Protein AF-A0A0M0GHL7-F1 (afdb_monomer_lite)

Sequence (177 aa):
MFIEAKLIDENGFIVDTVAVKDTDVLEANLIKEPVPPLLYKPRWTENGWVEGATEEYIKHEDNRTTGTADMDLLKPLEKPKPKPAPKPKPVQKPKEEDDMLGKAIVINGFADFPAAERLALNLKAPIYLRSTVKGKKVAKELYVVGGTKDGIVADKVTLLSGADRFETATAVGEFLK

Secondary structure (DSSP, 8-state):
-EEEEEEE-TTSBEEEEEEEETTSPPPTTEE-SPPPGGGB--EEETTEEE-BB-HHHHHHS----S-------PPP--PPPPPPPP---------TTT-SEEEEEEESSGGGHHHHHHHHHHHT--EEEHHHHTT-B-EEEEEEESS--TT-B-SEEEEE--SSHHHHHHHHHHHT-

Organism: Sporosarcina globispora (NCBI:txid1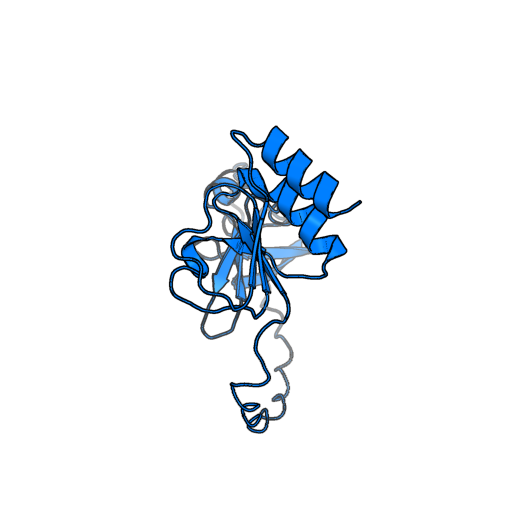459)

Foldseek 3Di:
DWAWKFFADPQFWGPDIDIDPPPDQDDLRIHRDDAPPVQWDWDQDPVGIIIGGHPVVSVVSPSPPDDDDDDDDDDDDDDPDPDDDPDPDPPPPDDPPVPAAAEAEEEQDPLQVVLVVVVCVVVVHYYDYCVVQQQHARHQEYEYQEDDCPRHDHVYYHYQYDPDSVSSSVSSVVVSD

InterPro domains:
  IPR059834 YomQ, N-terminal domain [PF27183] (8-59)

Radius of gyration: 24.37 Å; chains: 1; bounding box: 56×41×59 Å

pLDDT: mean 70.78, std 17.95, range [35.0, 94.69]

Structure (mmCIF, N/CA/C/O backbone):
data_AF-A0A0M0GHL7-F1
#
_entry.id   AF-A0A0M0GHL7-F1
#
loop_
_atom_site.group_PDB
_atom_site.id
_atom_site.type_symbol
_atom_site.label_atom_id
_atom_site.label_alt_id
_atom_site.label_comp_id
_atom_site.label_asym_id
_atom_site.label_entity_id
_atom_site.label_seq_id
_atom_site.pdbx_PDB_ins_code
_atom_site.Cartn_x
_atom_site.Cartn_y
_atom_site.Cartn_z
_atom_site.occupancy
_atom_site.B_iso_or_equiv
_atom_site.auth_seq_id
_atom_site.auth_comp_id
_atom_site.auth_asym_id
_atom_site.auth_atom_id
_atom_site.pdbx_PDB_model_num
ATOM 1 N N . MET A 1 1 ? 39.318 -4.358 -19.291 1.00 67.56 1 MET A N 1
ATOM 2 C CA . MET A 1 1 ? 38.839 -4.300 -17.893 1.00 67.56 1 MET A CA 1
ATOM 3 C C . MET A 1 1 ? 37.936 -5.509 -17.681 1.00 67.56 1 MET A C 1
ATOM 5 O O . MET A 1 1 ? 37.311 -5.912 -18.653 1.00 67.56 1 MET A O 1
ATOM 9 N N . PHE A 1 2 ? 37.936 -6.148 -16.509 1.00 69.69 2 PHE A N 1
ATOM 10 C CA . PHE A 1 2 ? 36.969 -7.215 -16.215 1.00 69.69 2 PHE A CA 1
ATOM 11 C C . PHE A 1 2 ? 35.758 -6.600 -15.522 1.00 69.69 2 PHE A C 1
ATOM 13 O O . PHE A 1 2 ? 35.934 -5.732 -14.667 1.00 69.69 2 PHE A O 1
ATOM 20 N N . ILE A 1 3 ? 34.569 -7.042 -15.906 1.00 68.69 3 ILE A N 1
ATOM 21 C CA . ILE A 1 3 ? 33.289 -6.608 -15.348 1.00 68.69 3 ILE A CA 1
ATOM 22 C C . ILE A 1 3 ? 32.517 -7.827 -14.843 1.00 68.69 3 ILE A C 1
ATOM 24 O O . ILE A 1 3 ? 32.757 -8.956 -15.280 1.00 68.69 3 ILE A O 1
ATOM 28 N N . GLU A 1 4 ? 31.598 -7.598 -13.912 1.00 72.62 4 GLU A N 1
ATOM 29 C CA . GLU A 1 4 ? 30.682 -8.631 -13.439 1.00 72.62 4 GLU A CA 1
ATOM 30 C C . GLU A 1 4 ? 29.460 -8.694 -14.356 1.00 72.62 4 GLU A C 1
ATOM 32 O O . GLU A 1 4 ? 28.774 -7.694 -14.542 1.00 72.62 4 GLU A O 1
ATOM 37 N N . ALA A 1 5 ? 29.169 -9.875 -14.893 1.00 74.31 5 ALA A N 1
ATOM 38 C CA . ALA A 1 5 ? 27.933 -10.165 -15.608 1.00 74.31 5 ALA A CA 1
ATOM 39 C C . ALA A 1 5 ? 27.101 -11.192 -14.827 1.00 74.31 5 ALA A C 1
ATOM 41 O O . ALA A 1 5 ? 27.632 -12.029 -14.089 1.00 74.31 5 ALA A O 1
ATOM 42 N N . LYS A 1 6 ? 25.778 -11.123 -14.971 1.00 77.94 6 LYS A N 1
ATOM 43 C CA . LYS A 1 6 ? 24.822 -12.027 -14.323 1.00 77.94 6 LYS A CA 1
ATOM 44 C C . LYS A 1 6 ? 24.392 -13.107 -15.309 1.00 77.94 6 LYS A C 1
ATOM 46 O O . LYS A 1 6 ? 23.853 -12.787 -16.364 1.00 77.94 6 LYS A O 1
ATOM 51 N N . LEU A 1 7 ? 24.630 -14.369 -14.957 1.00 75.88 7 LEU A N 1
ATOM 52 C CA . LEU A 1 7 ? 24.173 -15.530 -15.717 1.00 75.88 7 LEU A CA 1
ATOM 53 C C . LEU A 1 7 ? 22.706 -15.790 -15.391 1.00 75.88 7 LEU A C 1
ATOM 55 O O . LEU A 1 7 ? 22.365 -15.945 -14.216 1.00 75.88 7 LEU A O 1
ATOM 59 N N . ILE A 1 8 ? 21.868 -15.861 -16.419 1.00 71.56 8 ILE A N 1
ATOM 60 C CA . ILE A 1 8 ? 20.440 -16.150 -16.309 1.00 71.56 8 ILE A CA 1
ATOM 61 C C . ILE A 1 8 ? 20.097 -17.552 -16.822 1.00 71.56 8 ILE A C 1
ATOM 63 O O . ILE A 1 8 ? 20.709 -18.052 -17.763 1.00 71.56 8 ILE A O 1
ATOM 67 N N . ASP A 1 9 ? 19.117 -18.198 -16.192 1.00 71.69 9 ASP A N 1
ATOM 68 C CA . ASP A 1 9 ? 18.551 -19.462 -16.667 1.00 71.69 9 ASP A CA 1
ATOM 69 C C . ASP A 1 9 ? 17.514 -19.254 -17.789 1.00 71.69 9 ASP A C 1
ATOM 71 O O . ASP A 1 9 ? 17.128 -18.132 -18.120 1.00 71.69 9 ASP A O 1
ATOM 75 N N . GLU A 1 10 ? 17.010 -20.357 -18.350 1.00 67.56 10 GLU A N 1
ATOM 76 C CA . GLU A 1 10 ? 15.972 -20.359 -19.396 1.00 67.56 10 GLU A CA 1
ATOM 77 C C . GLU A 1 10 ? 14.662 -19.663 -18.972 1.00 67.56 10 GLU A C 1
ATOM 79 O O . GLU A 1 10 ? 13.847 -19.300 -19.816 1.00 67.56 10 GLU A O 1
ATOM 84 N N . ASN A 1 11 ? 14.448 -19.460 -17.668 1.00 64.81 11 ASN A N 1
ATOM 85 C CA . ASN A 1 11 ? 13.266 -18.806 -17.107 1.00 64.81 11 ASN A CA 1
ATOM 86 C C . ASN A 1 11 ? 13.514 -17.327 -16.741 1.00 64.81 11 ASN A C 1
ATOM 88 O O . ASN A 1 11 ? 12.602 -16.669 -16.206 1.00 64.81 11 ASN A O 1
ATOM 92 N N . GLY A 1 12 ? 14.725 -16.827 -17.015 1.00 66.75 12 GLY A N 1
ATOM 93 C CA . GLY A 1 12 ? 15.176 -15.462 -16.769 1.00 66.75 12 GLY A CA 1
ATOM 94 C C . GLY A 1 12 ? 15.699 -15.192 -15.358 1.00 66.75 12 GLY A C 1
ATOM 95 O O . GLY A 1 12 ? 15.794 -14.028 -14.980 1.00 66.75 12 GLY A O 1
ATOM 96 N N . PHE A 1 13 ? 16.008 -16.209 -14.549 1.00 74.25 13 PHE A N 1
ATOM 97 C CA . PHE A 1 13 ? 16.502 -16.028 -13.176 1.00 74.25 13 PHE A CA 1
ATOM 98 C C . PHE A 1 13 ? 18.019 -16.011 -13.101 1.00 74.25 13 PHE A C 1
ATOM 100 O O . PHE A 1 13 ? 18.681 -16.839 -13.718 1.00 74.25 13 PHE A O 1
ATOM 107 N N . ILE A 1 14 ? 18.561 -15.111 -12.284 1.00 74.75 14 ILE A N 1
ATOM 108 C CA . ILE A 1 14 ? 19.996 -14.995 -12.048 1.00 74.75 14 ILE A CA 1
ATOM 109 C C . ILE A 1 14 ? 20.459 -16.200 -11.225 1.00 74.75 14 ILE A C 1
ATOM 111 O O . ILE A 1 14 ? 20.094 -16.351 -10.058 1.00 74.75 14 ILE A O 1
ATOM 115 N N . VAL A 1 15 ? 21.278 -17.049 -11.840 1.00 71.75 15 VAL A N 1
ATOM 116 C CA . VAL A 1 15 ? 21.816 -18.272 -11.229 1.00 71.75 15 VAL A CA 1
ATOM 117 C C . VAL A 1 15 ? 23.251 -18.103 -10.748 1.00 71.75 15 VAL A C 1
ATOM 119 O O . VAL A 1 15 ? 23.631 -18.715 -9.749 1.00 71.75 15 VAL A O 1
ATOM 122 N N . ASP A 1 16 ? 24.046 -17.255 -11.407 1.00 67.88 16 ASP A N 1
ATOM 123 C CA . ASP A 1 16 ? 25.408 -16.959 -10.964 1.00 67.88 16 ASP A CA 1
ATOM 124 C C . ASP A 1 16 ? 25.905 -15.579 -11.418 1.00 67.88 16 ASP A C 1
ATOM 126 O O . ASP A 1 16 ? 25.279 -14.891 -12.224 1.00 67.88 16 ASP A O 1
ATOM 130 N N . THR A 1 17 ? 27.045 -15.160 -10.874 1.00 74.31 17 THR A N 1
ATOM 131 C CA . THR A 1 17 ? 27.798 -13.986 -11.333 1.00 74.31 17 THR A CA 1
ATOM 132 C C . THR A 1 17 ? 29.129 -14.447 -11.905 1.00 74.31 17 THR A C 1
ATOM 134 O O . THR A 1 17 ? 29.868 -15.175 -11.242 1.00 74.31 17 THR A O 1
ATOM 137 N N . VAL A 1 18 ? 29.444 -14.009 -13.118 1.00 75.00 18 VAL A N 1
ATOM 138 C CA . VAL A 1 18 ? 30.677 -14.360 -13.825 1.00 75.00 18 VAL A CA 1
ATOM 139 C C . VAL A 1 18 ? 31.490 -13.109 -14.133 1.00 75.00 18 VAL A C 1
ATOM 141 O O . VAL A 1 18 ? 30.940 -12.042 -14.396 1.00 75.00 18 VAL A O 1
ATOM 144 N N . ALA A 1 19 ? 32.813 -13.238 -14.093 1.00 76.75 19 ALA A N 1
ATOM 145 C CA . ALA A 1 19 ? 33.715 -12.181 -14.521 1.00 76.75 19 ALA A CA 1
ATOM 146 C C . ALA A 1 19 ? 33.977 -12.331 -16.022 1.00 76.75 19 ALA A C 1
ATOM 148 O O . ALA A 1 19 ? 34.503 -13.354 -16.460 1.00 76.75 19 ALA A O 1
ATOM 149 N N . VAL A 1 20 ? 33.634 -11.309 -16.796 1.00 72.25 20 VAL A N 1
ATOM 150 C CA . VAL A 1 20 ? 33.841 -11.266 -18.251 1.00 72.25 20 VAL A CA 1
ATOM 151 C C . VAL A 1 20 ? 34.720 -10.076 -18.597 1.00 72.25 20 VAL A C 1
ATOM 153 O O . VAL A 1 20 ? 34.789 -9.114 -17.824 1.00 72.25 20 VAL A O 1
ATOM 156 N N . LYS A 1 21 ? 35.431 -10.100 -19.728 1.00 71.62 21 LYS A N 1
ATOM 157 C CA . LYS A 1 21 ? 36.098 -8.869 -20.161 1.00 71.62 21 LYS A CA 1
ATOM 158 C C . LYS A 1 21 ? 35.036 -7.935 -20.719 1.00 71.62 21 LYS A C 1
ATOM 160 O O . LYS A 1 21 ? 34.133 -8.343 -21.438 1.00 71.62 21 LYS A O 1
ATOM 165 N N . ASP A 1 22 ? 35.185 -6.661 -20.404 1.00 66.38 22 ASP A N 1
ATOM 166 C CA . ASP A 1 22 ? 34.301 -5.590 -20.860 1.00 66.38 22 ASP A CA 1
ATOM 167 C C . ASP A 1 22 ? 34.126 -5.590 -22.394 1.00 66.38 22 ASP A C 1
ATOM 169 O O . ASP A 1 22 ? 33.031 -5.395 -22.917 1.00 66.38 22 ASP A O 1
ATOM 173 N N . THR A 1 23 ? 35.199 -5.950 -23.106 1.00 67.19 23 THR A N 1
ATOM 174 C CA . THR A 1 23 ? 35.276 -6.036 -24.570 1.00 67.19 23 THR A CA 1
ATOM 175 C C . THR A 1 23 ? 34.672 -7.303 -25.179 1.00 67.19 23 THR A C 1
ATOM 177 O O . THR A 1 23 ? 34.598 -7.382 -26.402 1.00 67.19 23 THR A O 1
ATOM 180 N N . ASP A 1 24 ? 34.298 -8.302 -24.375 1.00 64.19 24 ASP A N 1
ATOM 181 C CA . ASP A 1 24 ? 33.818 -9.586 -24.892 1.00 64.19 24 ASP A CA 1
ATOM 182 C C . ASP A 1 24 ? 32.343 -9.485 -25.318 1.00 64.19 24 ASP A C 1
ATOM 184 O O . ASP A 1 24 ? 31.511 -8.847 -24.651 1.00 64.19 24 ASP A O 1
ATOM 188 N N . VAL A 1 25 ? 32.034 -10.140 -26.442 1.00 61.31 25 VAL A N 1
ATOM 189 C CA . VAL A 1 25 ? 30.665 -10.414 -26.894 1.00 61.31 25 VAL A CA 1
ATOM 190 C C . VAL A 1 25 ? 30.137 -11.565 -26.043 1.00 61.31 25 VAL A C 1
ATOM 192 O O . VAL A 1 25 ? 30.758 -12.624 -25.994 1.00 61.31 25 VAL A O 1
ATOM 195 N N . LEU A 1 26 ? 29.030 -11.345 -25.335 1.00 63.75 26 LEU A N 1
ATOM 196 C CA . LEU A 1 26 ? 28.486 -12.326 -24.398 1.00 63.75 26 LEU A CA 1
ATOM 197 C C . LEU A 1 26 ? 27.392 -13.181 -25.034 1.00 63.75 26 LEU A C 1
ATOM 199 O O . LEU A 1 26 ? 26.682 -12.740 -25.938 1.00 63.75 26 LEU A O 1
ATOM 203 N N . GLU A 1 27 ? 27.237 -14.395 -24.512 1.00 62.31 27 GLU A N 1
ATOM 204 C CA . GLU A 1 27 ? 26.097 -15.255 -24.812 1.00 62.31 27 GLU A CA 1
ATOM 205 C C . GLU A 1 27 ? 24.778 -14.623 -24.333 1.00 62.31 27 GLU A C 1
ATOM 207 O O . GLU A 1 27 ? 24.747 -13.824 -23.398 1.00 62.31 27 GLU A O 1
ATOM 212 N N . ALA A 1 28 ? 23.664 -15.005 -24.966 1.00 60.38 28 ALA A N 1
ATOM 213 C CA . ALA A 1 28 ? 22.337 -14.425 -24.720 1.00 60.38 28 ALA A CA 1
ATOM 214 C C . ALA A 1 28 ? 21.818 -14.607 -23.278 1.00 60.38 28 ALA A C 1
ATOM 216 O O . ALA A 1 28 ? 20.847 -13.973 -22.874 1.00 60.38 28 ALA A O 1
ATOM 217 N N . ASN A 1 29 ? 22.446 -15.488 -22.506 1.00 65.12 29 ASN A N 1
ATOM 218 C CA . ASN A 1 29 ? 22.128 -15.770 -21.113 1.00 65.12 29 ASN A CA 1
ATOM 219 C C . ASN A 1 29 ? 22.981 -14.954 -20.121 1.00 65.12 29 ASN A C 1
ATOM 221 O O . ASN A 1 29 ? 22.997 -15.276 -18.934 1.00 65.12 29 ASN A O 1
ATOM 225 N N . LEU A 1 30 ? 23.699 -13.920 -20.566 1.00 68.75 30 LEU A N 1
ATOM 226 C CA . LEU A 1 30 ? 24.537 -13.082 -19.711 1.00 68.75 30 LEU A CA 1
ATOM 227 C C . LEU A 1 30 ? 24.153 -11.608 -19.814 1.00 68.75 30 LEU A C 1
ATOM 229 O O . LEU A 1 30 ? 24.187 -11.016 -20.888 1.00 68.75 30 LEU A O 1
ATOM 233 N N . ILE A 1 31 ? 23.857 -11.000 -18.666 1.00 68.88 31 ILE A N 1
ATOM 234 C CA . ILE A 1 31 ? 23.439 -9.599 -18.564 1.00 68.88 31 ILE A CA 1
ATOM 235 C C . ILE A 1 31 ? 24.561 -8.784 -17.905 1.00 68.88 31 ILE A C 1
ATOM 237 O O . ILE A 1 31 ? 24.982 -9.105 -16.789 1.00 68.88 31 ILE A O 1
ATOM 241 N N . LYS A 1 32 ? 25.041 -7.731 -18.583 1.00 69.75 32 LYS A N 1
ATOM 242 C CA . LYS A 1 32 ? 26.027 -6.773 -18.035 1.00 69.75 32 LYS A CA 1
ATOM 243 C C . LYS A 1 32 ? 25.346 -5.695 -17.187 1.00 69.75 32 LYS A C 1
ATOM 245 O O . LYS A 1 32 ? 25.823 -5.369 -16.104 1.00 69.75 32 LYS A O 1
ATOM 250 N N . GLU A 1 33 ? 24.231 -5.162 -17.681 1.00 67.44 33 GLU A N 1
ATOM 251 C CA . GLU A 1 33 ? 23.521 -4.045 -17.059 1.00 67.44 33 GLU A CA 1
ATOM 252 C C . GLU A 1 33 ? 22.548 -4.517 -15.963 1.00 67.44 33 GLU A C 1
ATOM 254 O O . GLU A 1 33 ? 21.859 -5.531 -16.121 1.00 67.44 33 GLU A O 1
ATOM 259 N N . PRO A 1 34 ? 22.442 -3.800 -14.831 1.00 64.25 34 PRO A N 1
ATOM 260 C CA . PRO A 1 34 ? 21.478 -4.140 -13.797 1.00 64.25 34 PRO A CA 1
ATOM 261 C C . PRO A 1 34 ? 20.050 -4.061 -14.350 1.00 64.25 34 PRO A C 1
ATOM 263 O O . PRO A 1 34 ? 19.656 -3.069 -14.959 1.00 64.25 34 PRO A O 1
ATOM 266 N N . VAL A 1 35 ? 19.256 -5.102 -14.087 1.00 63.69 35 VAL A N 1
ATOM 267 C CA . VAL A 1 35 ? 17.862 -5.178 -14.540 1.00 63.69 35 VAL A CA 1
ATOM 268 C C . VAL A 1 35 ? 17.076 -3.985 -13.975 1.00 63.69 35 VAL A C 1
ATOM 270 O O . VAL A 1 35 ? 17.029 -3.819 -12.751 1.00 63.69 35 VAL A O 1
ATOM 273 N N . PRO A 1 36 ? 16.429 -3.158 -14.818 1.00 61.16 36 PRO A N 1
ATOM 274 C CA . PRO A 1 36 ? 15.640 -2.026 -14.351 1.00 61.16 36 PRO A CA 1
ATOM 275 C C . PRO A 1 36 ? 14.534 -2.462 -13.372 1.00 61.16 36 PRO A C 1
ATOM 277 O O . PRO A 1 36 ? 13.928 -3.515 -13.581 1.00 61.16 36 PRO A O 1
ATOM 280 N N . PRO A 1 37 ? 14.178 -1.648 -12.357 1.00 56.25 37 PRO A N 1
ATOM 281 C CA . PRO A 1 37 ? 13.220 -2.038 -11.313 1.00 56.25 37 PRO A CA 1
ATOM 282 C C . PRO A 1 37 ? 11.850 -2.528 -11.814 1.00 56.25 37 PRO A C 1
ATOM 284 O O . PRO A 1 37 ? 11.215 -3.348 -11.161 1.00 56.25 37 PRO A O 1
ATOM 287 N N . LEU A 1 38 ? 11.388 -2.043 -12.972 1.00 61.28 38 LEU A N 1
ATOM 288 C CA . LEU A 1 38 ? 10.107 -2.436 -13.582 1.00 61.28 38 LEU A CA 1
ATOM 289 C C . LEU A 1 38 ? 10.179 -3.741 -14.391 1.00 61.28 38 LEU A C 1
ATOM 291 O O . LEU A 1 38 ? 9.144 -4.297 -14.744 1.00 61.28 38 LEU A O 1
ATOM 295 N N . LEU A 1 39 ? 11.388 -4.214 -14.692 1.00 59.84 39 LEU A N 1
ATOM 296 C CA . LEU A 1 39 ? 11.658 -5.412 -15.492 1.00 59.84 39 LEU A CA 1
ATOM 297 C C . LEU A 1 39 ? 12.221 -6.553 -14.640 1.00 59.84 39 LEU A C 1
ATOM 299 O O . LEU A 1 39 ? 12.655 -7.575 -15.174 1.00 59.84 39 LEU A O 1
ATOM 303 N N . TYR A 1 40 ? 12.193 -6.371 -13.322 1.00 69.31 40 TYR A N 1
ATOM 304 C CA . TYR A 1 40 ? 12.683 -7.312 -12.339 1.00 69.31 40 TYR A CA 1
ATOM 305 C C . TYR A 1 40 ? 11.614 -8.358 -11.987 1.00 69.31 40 TYR A C 1
ATOM 307 O O . TYR A 1 40 ? 10.458 -8.034 -11.702 1.00 69.31 40 TYR A O 1
ATOM 315 N N . LYS A 1 41 ? 12.011 -9.633 -11.975 1.00 70.06 41 LYS A N 1
ATOM 316 C CA . LYS A 1 41 ? 11.149 -10.794 -11.724 1.00 70.06 41 LYS A CA 1
ATOM 317 C C . LYS A 1 41 ? 11.604 -11.537 -10.459 1.00 70.06 41 LYS A C 1
ATOM 319 O O . LYS A 1 41 ? 12.527 -12.346 -10.538 1.00 70.06 41 LYS A O 1
ATOM 324 N N . PRO A 1 42 ? 10.966 -11.317 -9.295 1.00 72.50 42 PRO A N 1
ATOM 325 C CA . PRO A 1 42 ? 11.310 -12.042 -8.076 1.00 72.50 42 PRO A CA 1
ATOM 326 C C . PRO A 1 42 ? 10.757 -13.474 -8.096 1.00 72.50 42 PRO A C 1
ATOM 328 O O . PRO A 1 42 ? 9.620 -13.707 -8.520 1.00 72.50 42 PRO A O 1
ATOM 331 N N . ARG A 1 43 ? 11.512 -14.435 -7.553 1.00 67.00 43 ARG A N 1
ATOM 332 C CA . ARG A 1 43 ? 11.027 -15.793 -7.256 1.00 67.00 43 ARG A CA 1
ATOM 333 C C . ARG A 1 43 ? 11.539 -16.278 -5.908 1.00 67.00 43 ARG A C 1
ATOM 335 O O . ARG A 1 43 ? 12.704 -16.114 -5.574 1.00 67.00 43 ARG A O 1
ATOM 342 N N . TRP A 1 44 ? 10.665 -16.923 -5.143 1.00 50.09 44 TRP A N 1
ATOM 343 C CA . TRP A 1 44 ? 11.049 -17.626 -3.923 1.00 50.09 44 TRP A CA 1
ATOM 344 C C . TRP A 1 44 ? 11.418 -19.078 -4.249 1.00 50.09 44 TRP A C 1
ATOM 346 O O . TRP A 1 44 ? 10.664 -19.775 -4.933 1.00 50.09 44 TRP A O 1
ATOM 356 N N . THR A 1 45 ? 12.576 -19.529 -3.773 1.00 63.97 45 THR A N 1
ATOM 357 C CA . THR A 1 45 ? 13.074 -20.906 -3.914 1.00 63.97 45 THR A CA 1
ATOM 358 C C . THR A 1 45 ? 13.358 -21.514 -2.540 1.00 63.97 45 THR A C 1
ATOM 360 O O . THR A 1 45 ? 13.338 -20.814 -1.528 1.00 63.97 45 THR A O 1
ATOM 363 N N . GLU A 1 46 ? 13.660 -22.812 -2.482 1.00 48.69 46 GLU A N 1
ATOM 364 C CA . GLU A 1 46 ? 14.055 -23.496 -1.236 1.00 48.69 46 GLU A CA 1
ATOM 365 C C . GLU A 1 46 ? 15.321 -22.895 -0.597 1.00 48.69 46 GLU A C 1
ATOM 367 O O . GLU A 1 46 ? 15.522 -23.013 0.610 1.00 48.69 46 GLU A O 1
ATOM 372 N N . ASN A 1 47 ? 16.131 -22.186 -1.392 1.00 60.59 47 ASN A N 1
ATOM 373 C CA . ASN A 1 47 ? 17.354 -21.509 -0.963 1.00 60.59 47 ASN A CA 1
ATOM 374 C C . ASN A 1 47 ? 17.162 -19.996 -0.721 1.00 60.59 47 ASN A C 1
ATOM 376 O O . ASN A 1 47 ? 18.136 -19.299 -0.442 1.00 60.59 47 ASN A O 1
ATOM 380 N N . GLY A 1 48 ? 15.924 -19.488 -0.806 1.00 62.31 48 GLY A N 1
ATOM 381 C CA . GLY A 1 48 ? 15.571 -18.087 -0.553 1.00 62.31 48 GLY A CA 1
ATOM 382 C C . GLY A 1 48 ? 15.129 -17.310 -1.797 1.00 62.31 48 GLY A C 1
ATOM 383 O O . GLY A 1 48 ? 14.740 -17.891 -2.815 1.00 62.31 48 GLY A O 1
ATOM 384 N N . TRP A 1 49 ? 15.145 -15.978 -1.683 1.00 52.97 49 TRP A N 1
ATOM 385 C CA . TRP A 1 49 ? 14.812 -15.058 -2.774 1.00 52.97 49 TRP A CA 1
ATOM 386 C C . TRP A 1 49 ? 15.834 -15.155 -3.907 1.00 52.97 49 TRP A C 1
ATOM 388 O O . TRP A 1 49 ? 17.039 -15.094 -3.669 1.00 52.97 49 TRP A O 1
ATOM 398 N N . VAL A 1 50 ? 15.332 -15.264 -5.133 1.00 62.53 50 VAL A N 1
ATOM 399 C CA . VAL A 1 50 ? 16.111 -15.235 -6.370 1.00 62.53 50 VAL A CA 1
ATOM 400 C C . VAL A 1 50 ? 15.578 -14.120 -7.262 1.00 62.53 50 VAL A C 1
ATOM 402 O O . VAL A 1 50 ? 14.366 -13.950 -7.428 1.00 62.53 50 VAL A O 1
ATOM 405 N N . GLU A 1 51 ? 16.515 -13.353 -7.803 1.00 71.50 51 GLU A N 1
ATOM 406 C CA . GLU A 1 51 ? 16.300 -12.204 -8.674 1.00 71.50 51 GLU A CA 1
ATOM 407 C C . GLU A 1 51 ? 16.255 -12.659 -10.141 1.00 71.50 51 GLU A C 1
ATOM 409 O O . GLU A 1 51 ? 16.926 -13.623 -10.510 1.00 71.50 51 GLU A O 1
ATOM 414 N N . GLY A 1 52 ? 15.498 -11.985 -11.002 1.00 74.31 52 GLY A N 1
ATOM 415 C CA . GLY A 1 52 ? 15.408 -12.342 -12.418 1.00 74.31 52 GLY A CA 1
ATOM 416 C C . GLY A 1 52 ? 15.021 -11.165 -13.300 1.00 74.31 52 GLY A C 1
ATOM 417 O O . GLY A 1 52 ? 14.642 -10.104 -12.806 1.00 74.31 52 GLY A O 1
ATOM 418 N N . ALA A 1 53 ? 15.095 -11.364 -14.609 1.00 69.94 53 ALA A N 1
ATOM 419 C CA . ALA A 1 53 ? 14.668 -10.419 -15.625 1.00 69.94 53 ALA A CA 1
ATOM 420 C C . ALA A 1 53 ? 13.420 -10.924 -16.359 1.00 69.94 53 ALA A C 1
ATOM 422 O O . ALA A 1 53 ? 13.191 -12.127 -16.510 1.00 69.94 53 ALA A O 1
ATOM 423 N N . THR A 1 54 ? 12.589 -9.995 -16.821 1.00 62.84 54 THR A N 1
ATOM 424 C CA . THR A 1 54 ? 11.471 -10.303 -17.724 1.00 62.84 54 THR A CA 1
ATOM 425 C C . THR A 1 54 ? 11.977 -10.775 -19.088 1.00 62.84 54 THR A C 1
ATOM 427 O O . THR A 1 54 ? 13.029 -10.347 -19.558 1.00 62.84 54 THR A O 1
ATOM 430 N N . GLU A 1 55 ? 11.200 -11.624 -19.769 1.00 62.41 55 GLU A N 1
ATOM 431 C CA . GLU A 1 55 ? 11.528 -12.064 -21.135 1.00 62.41 55 GLU A CA 1
ATOM 432 C C . GLU A 1 55 ? 11.688 -10.892 -22.112 1.00 62.41 55 GLU A C 1
ATOM 434 O O . GLU A 1 55 ? 12.455 -10.982 -23.063 1.00 62.41 55 GLU A O 1
ATOM 439 N N . GLU A 1 56 ? 10.956 -9.802 -21.888 1.00 60.84 56 GLU A N 1
ATOM 440 C CA . GLU A 1 56 ? 11.010 -8.582 -22.697 1.00 60.84 56 GLU A CA 1
ATOM 441 C C . GLU A 1 56 ? 12.376 -7.896 -22.590 1.00 60.84 56 GLU A C 1
ATOM 443 O O . GLU A 1 56 ? 12.936 -7.494 -23.606 1.00 60.84 56 GLU A O 1
ATOM 448 N N . TYR A 1 57 ? 12.949 -7.836 -21.384 1.00 64.25 57 TYR A N 1
ATOM 449 C CA . TYR A 1 57 ? 14.301 -7.322 -21.164 1.00 64.25 57 TYR A CA 1
ATOM 450 C C . TYR A 1 57 ? 15.360 -8.229 -21.794 1.00 64.25 57 TYR A C 1
ATOM 452 O O . TYR A 1 57 ? 16.233 -7.751 -22.510 1.00 64.25 57 TYR A O 1
ATOM 460 N N . ILE A 1 58 ? 15.231 -9.546 -21.606 1.00 62.19 58 ILE A N 1
ATOM 461 C CA . ILE A 1 58 ? 16.166 -10.547 -22.149 1.00 62.19 58 ILE A CA 1
ATOM 462 C C . ILE A 1 58 ? 16.189 -10.512 -23.686 1.00 62.19 58 ILE A C 1
ATOM 464 O O . ILE A 1 58 ? 17.239 -10.671 -24.297 1.00 62.19 58 ILE A O 1
ATOM 468 N N . LYS A 1 59 ? 15.039 -10.262 -24.326 1.00 61.88 59 LYS A N 1
ATOM 469 C CA . LYS A 1 59 ? 14.927 -10.115 -25.788 1.00 61.88 59 LYS A CA 1
ATOM 470 C C . LYS A 1 59 ? 15.443 -8.765 -26.308 1.00 61.88 59 LYS A C 1
ATOM 472 O O . LYS A 1 59 ? 15.719 -8.666 -27.498 1.00 61.88 59 LYS A O 1
ATOM 477 N N . HIS A 1 60 ? 15.538 -7.737 -25.460 1.00 57.75 60 HIS A N 1
ATOM 478 C CA . HIS A 1 60 ? 16.008 -6.395 -25.832 1.00 57.75 60 HIS A CA 1
ATOM 479 C C . HIS A 1 60 ? 17.519 -6.205 -25.590 1.00 57.75 60 HIS A C 1
ATOM 481 O O . HIS A 1 60 ? 18.175 -5.533 -26.377 1.00 57.75 60 HIS A O 1
ATOM 487 N N . GLU A 1 61 ? 18.084 -6.838 -24.556 1.00 54.19 61 GLU A N 1
ATOM 488 C CA . GLU A 1 61 ? 19.538 -6.951 -24.276 1.00 54.19 61 GLU A CA 1
ATOM 489 C C . GLU A 1 61 ? 20.242 -7.994 -25.170 1.00 54.19 61 GLU A C 1
ATOM 491 O O . GLU A 1 61 ? 21.335 -8.483 -24.884 1.00 54.19 61 GLU A O 1
ATOM 496 N N . ASP A 1 62 ? 19.603 -8.358 -26.276 1.00 47.22 62 ASP A N 1
ATOM 497 C CA . ASP A 1 62 ? 20.098 -9.307 -27.251 1.00 47.22 62 ASP A CA 1
ATOM 498 C C . ASP A 1 62 ? 21.275 -8.673 -28.008 1.00 47.22 62 ASP A C 1
ATOM 500 O O . ASP A 1 62 ? 21.112 -8.064 -29.066 1.00 47.22 62 ASP A O 1
ATOM 504 N N . ASN A 1 63 ? 22.484 -8.810 -27.456 1.00 48.53 63 ASN A N 1
ATOM 505 C CA . ASN A 1 63 ? 23.765 -8.379 -28.033 1.00 48.53 63 ASN A CA 1
ATOM 506 C C . ASN A 1 63 ? 24.126 -9.124 -29.343 1.00 48.53 63 ASN A C 1
ATOM 508 O O . ASN A 1 63 ? 25.302 -9.313 -29.658 1.00 48.53 63 ASN A O 1
ATOM 512 N N . ARG A 1 64 ? 23.139 -9.556 -30.144 1.00 43.09 64 ARG A N 1
ATOM 513 C CA . ARG A 1 64 ? 23.313 -10.157 -31.472 1.00 43.09 64 ARG A CA 1
ATOM 514 C C . ARG A 1 64 ? 23.729 -9.103 -32.498 1.00 43.09 64 ARG A C 1
ATOM 516 O O . ARG A 1 64 ? 23.041 -8.862 -33.487 1.00 43.09 64 ARG A O 1
ATOM 523 N N . THR A 1 65 ? 24.918 -8.543 -32.339 1.00 37.75 65 THR A N 1
ATOM 524 C CA . THR A 1 65 ? 25.733 -8.153 -33.488 1.00 37.75 65 THR A CA 1
ATOM 525 C C . THR A 1 65 ? 26.587 -9.352 -33.880 1.00 37.75 65 THR A C 1
ATOM 527 O O . THR A 1 65 ? 27.646 -9.610 -33.326 1.00 37.75 65 THR A O 1
ATOM 530 N N . THR A 1 66 ? 26.042 -10.120 -34.827 1.00 40.06 66 THR A N 1
ATOM 531 C CA . THR A 1 66 ? 26.736 -10.961 -35.817 1.00 40.06 66 THR A CA 1
ATOM 532 C C . THR A 1 66 ? 28.236 -11.189 -35.590 1.00 40.06 66 THR A C 1
ATOM 534 O O . THR A 1 66 ? 29.059 -10.354 -35.965 1.00 40.06 66 THR A O 1
ATOM 537 N N . GLY A 1 67 ? 28.599 -12.370 -35.095 1.00 36.56 67 GLY A N 1
ATOM 538 C CA . GLY A 1 67 ? 29.977 -12.850 -35.134 1.00 36.56 67 GLY A CA 1
ATOM 539 C C . GLY A 1 67 ? 30.143 -14.134 -34.337 1.00 36.56 67 GLY A C 1
ATOM 540 O O . GLY A 1 67 ? 29.869 -14.163 -33.145 1.00 36.56 67 GLY A O 1
ATOM 541 N N . THR A 1 68 ? 30.569 -15.206 -35.001 1.00 41.66 68 THR A N 1
ATOM 542 C CA . THR A 1 68 ? 30.983 -16.463 -34.367 1.00 41.66 68 THR A CA 1
ATOM 543 C C . THR A 1 68 ? 32.178 -16.191 -33.455 1.00 41.66 68 THR A C 1
ATOM 545 O O . THR A 1 68 ? 33.254 -15.871 -33.959 1.00 41.66 68 THR A O 1
ATOM 548 N N . ALA A 1 69 ? 31.998 -16.286 -32.140 1.00 38.38 69 ALA A N 1
ATOM 549 C CA . ALA A 1 69 ? 33.090 -16.153 -31.184 1.00 38.38 69 ALA A CA 1
ATOM 550 C C . ALA A 1 69 ? 33.458 -17.534 -30.629 1.00 38.38 69 ALA A C 1
ATOM 552 O O . ALA A 1 69 ? 32.714 -18.122 -29.849 1.00 38.38 69 ALA A O 1
ATOM 553 N N . ASP A 1 70 ? 34.621 -18.036 -31.047 1.00 46.88 70 ASP A N 1
ATOM 554 C CA . ASP A 1 70 ? 35.382 -19.028 -30.292 1.00 46.88 70 ASP A CA 1
ATOM 555 C C . ASP A 1 70 ? 35.743 -18.414 -28.929 1.00 46.88 70 ASP A C 1
ATOM 557 O O . ASP A 1 70 ? 36.410 -17.378 -28.872 1.00 46.88 70 ASP A O 1
ATOM 561 N N . MET A 1 71 ? 35.305 -19.023 -27.824 1.00 41.53 71 MET A N 1
ATOM 562 C CA . MET A 1 71 ? 35.654 -18.575 -26.472 1.00 41.53 71 MET A CA 1
ATOM 563 C C . MET A 1 71 ? 36.318 -19.696 -25.673 1.00 41.53 71 MET A C 1
ATOM 565 O O . MET A 1 71 ? 35.698 -20.690 -25.301 1.00 41.53 71 MET A O 1
ATOM 569 N N . ASP A 1 72 ? 37.597 -19.475 -25.365 1.00 43.41 72 ASP A N 1
ATOM 570 C CA . ASP A 1 72 ? 38.333 -20.147 -24.296 1.00 43.41 72 ASP A CA 1
ATOM 571 C C . ASP A 1 72 ? 37.701 -19.766 -22.944 1.00 43.41 72 ASP A C 1
ATOM 573 O O . ASP A 1 72 ? 37.950 -18.694 -22.381 1.00 43.41 72 ASP A O 1
ATOM 577 N N . LEU A 1 73 ? 36.842 -20.647 -22.432 1.00 38.69 73 LEU A N 1
ATOM 578 C CA . LEU A 1 73 ? 36.227 -20.541 -21.111 1.00 38.69 73 LEU A CA 1
ATOM 579 C C . LEU A 1 73 ? 37.294 -20.720 -20.018 1.00 38.69 73 LEU A C 1
ATOM 581 O O . LEU A 1 73 ? 37.768 -21.829 -19.757 1.00 38.69 73 LEU A O 1
ATOM 585 N N . LEU A 1 74 ? 37.657 -19.637 -19.328 1.00 43.59 74 LEU A N 1
ATOM 586 C CA . LEU A 1 74 ? 38.431 -19.730 -18.089 1.00 43.59 74 LEU A CA 1
ATOM 587 C C . LEU A 1 74 ? 37.534 -20.236 -16.951 1.00 43.59 74 LEU A C 1
ATOM 589 O O . LEU A 1 74 ? 36.410 -19.774 -16.766 1.00 43.59 74 LEU A O 1
ATOM 593 N N . LYS A 1 75 ? 38.053 -21.221 -16.206 1.00 47.25 75 LYS A N 1
ATOM 594 C CA . LYS A 1 75 ? 37.335 -21.963 -15.161 1.00 47.25 75 LYS A CA 1
ATOM 595 C C . LYS A 1 75 ? 36.664 -21.052 -14.115 1.00 47.25 75 LYS A C 1
ATOM 597 O O . LYS A 1 75 ? 37.226 -20.009 -13.779 1.00 47.25 75 LYS A O 1
ATOM 602 N N . PRO A 1 76 ? 35.536 -21.501 -13.525 1.00 40.16 76 PRO A N 1
ATOM 603 C CA . PRO A 1 76 ? 34.844 -20.791 -12.454 1.00 40.16 76 PRO A CA 1
ATOM 604 C C . PRO A 1 76 ? 35.781 -20.471 -11.288 1.00 40.16 76 PRO A C 1
ATOM 606 O O . PRO A 1 76 ? 36.554 -21.326 -10.851 1.00 40.16 76 PRO A O 1
ATOM 609 N N . LEU A 1 77 ? 35.671 -19.260 -10.742 1.00 35.00 77 LEU A N 1
ATOM 610 C CA . LEU A 1 77 ? 36.246 -18.950 -9.439 1.00 35.00 77 LEU A CA 1
ATOM 611 C C . LEU A 1 77 ? 35.507 -19.783 -8.384 1.00 35.00 77 LEU A C 1
ATOM 613 O O . LEU A 1 77 ? 34.320 -19.571 -8.130 1.00 35.00 77 LEU A O 1
ATOM 617 N N . GLU A 1 78 ? 36.201 -20.744 -7.773 1.00 39.56 78 GLU A N 1
ATOM 618 C CA . GLU A 1 78 ? 35.681 -21.471 -6.617 1.00 39.56 78 GLU A CA 1
ATOM 619 C C . GLU A 1 78 ? 35.399 -20.474 -5.485 1.00 39.56 78 GLU A C 1
ATOM 621 O O . GLU A 1 78 ? 36.307 -19.890 -4.888 1.00 39.56 78 GLU A O 1
ATOM 626 N N . LYS A 1 79 ? 34.114 -20.271 -5.179 1.00 42.75 79 LYS A N 1
ATOM 627 C CA . LYS A 1 79 ? 33.690 -19.532 -3.988 1.00 42.75 79 LYS A CA 1
ATOM 628 C C . LYS A 1 79 ? 34.225 -20.265 -2.746 1.00 42.75 79 LYS A C 1
ATOM 630 O O . LYS A 1 79 ? 34.075 -21.489 -2.659 1.00 42.75 79 LYS A O 1
ATOM 635 N N . PRO A 1 80 ? 34.797 -19.570 -1.744 1.00 37.28 80 PRO A N 1
ATOM 636 C CA . PRO A 1 80 ? 35.102 -20.205 -0.470 1.00 37.28 80 PRO A CA 1
ATOM 637 C C . PRO A 1 80 ? 33.804 -20.751 0.137 1.00 37.28 80 PRO A C 1
ATOM 639 O O . PRO A 1 80 ? 32.803 -20.039 0.231 1.00 37.28 80 PRO A O 1
ATOM 642 N N . LYS A 1 81 ? 33.818 -22.031 0.535 1.00 42.25 81 LYS A N 1
ATOM 643 C CA . LYS A 1 81 ? 32.682 -22.701 1.185 1.00 42.25 81 LYS A CA 1
ATOM 644 C C . LYS A 1 81 ? 32.150 -21.829 2.332 1.00 42.25 81 LYS A C 1
ATOM 646 O O . LYS A 1 81 ? 32.946 -21.457 3.202 1.00 42.25 81 LYS A O 1
ATOM 651 N N . PRO A 1 82 ? 30.838 -21.539 2.395 1.00 43.56 82 PRO A N 1
ATOM 652 C CA . PRO A 1 82 ? 30.280 -20.861 3.553 1.00 43.56 82 PRO A CA 1
ATOM 653 C C . PRO A 1 82 ? 30.519 -21.747 4.780 1.00 43.56 82 PRO A C 1
ATOM 655 O O . PRO A 1 82 ? 30.146 -22.922 4.801 1.00 43.56 82 PRO A O 1
ATOM 658 N N . LYS A 1 83 ? 31.189 -21.198 5.802 1.00 41.09 83 LYS A N 1
ATOM 659 C CA . LYS A 1 83 ? 31.254 -21.842 7.120 1.00 41.09 83 LYS A CA 1
ATOM 660 C C . LYS A 1 83 ? 29.816 -22.095 7.587 1.00 41.09 83 LYS A C 1
ATOM 662 O O . LYS A 1 83 ? 28.978 -21.212 7.401 1.00 41.09 83 LYS A O 1
ATOM 667 N N . PRO A 1 84 ? 29.518 -23.257 8.191 1.00 39.62 84 PRO A N 1
ATOM 668 C CA . PRO A 1 84 ? 28.177 -23.546 8.671 1.00 39.62 84 PRO A CA 1
ATOM 669 C C . PRO A 1 84 ? 27.759 -22.456 9.659 1.00 39.62 84 PRO A C 1
ATOM 671 O O . PRO A 1 84 ? 28.380 -22.283 10.709 1.00 39.62 84 PRO A O 1
ATOM 674 N N . ALA A 1 85 ? 26.721 -21.701 9.295 1.00 52.53 85 ALA A N 1
ATOM 675 C CA . ALA A 1 85 ? 26.066 -20.796 10.218 1.00 52.53 85 ALA A CA 1
ATOM 676 C C . ALA A 1 85 ? 25.557 -21.622 11.414 1.00 52.53 85 ALA A C 1
ATOM 678 O O . ALA A 1 85 ? 25.044 -22.732 11.217 1.00 52.53 85 ALA A O 1
ATOM 679 N N . PRO A 1 86 ? 25.724 -21.141 12.658 1.00 42.44 86 PRO A N 1
ATOM 680 C CA . PRO A 1 86 ? 25.221 -21.851 13.822 1.00 42.44 86 PRO A CA 1
ATOM 681 C C . PRO A 1 86 ? 23.714 -22.062 13.658 1.00 42.44 86 PRO A C 1
ATOM 683 O O . PRO A 1 86 ? 22.983 -21.122 13.351 1.00 42.44 86 PRO A O 1
ATOM 686 N N . LYS A 1 87 ? 23.264 -23.312 13.843 1.00 45.38 87 LYS A N 1
ATOM 687 C CA . LYS A 1 87 ? 21.843 -23.685 13.810 1.00 45.38 87 LYS A CA 1
ATOM 688 C C . LYS A 1 87 ? 21.048 -22.667 14.638 1.00 45.38 87 LYS A C 1
ATOM 690 O O . LYS A 1 87 ? 21.390 -22.492 15.814 1.00 45.38 87 LYS A O 1
ATOM 695 N N . PRO A 1 88 ? 20.008 -22.014 14.087 1.00 42.94 88 PRO A N 1
ATOM 696 C CA . PRO A 1 88 ? 19.143 -21.190 14.910 1.00 42.94 88 PRO A CA 1
ATOM 697 C C . PRO A 1 88 ? 18.542 -22.100 15.983 1.00 42.94 88 PRO A C 1
ATOM 699 O O . PRO A 1 88 ? 17.934 -23.130 15.681 1.00 42.94 88 PRO A O 1
ATOM 702 N N . LYS A 1 89 ? 18.775 -21.764 17.257 1.00 44.72 89 LYS A N 1
ATOM 703 C CA . LYS A 1 89 ? 18.021 -22.368 18.359 1.00 44.72 89 LYS A CA 1
ATOM 704 C C . LYS A 1 89 ? 16.532 -22.123 18.084 1.00 44.72 89 LYS A C 1
ATOM 706 O O . LYS A 1 89 ? 16.211 -21.057 17.556 1.00 44.72 89 LYS A O 1
ATOM 711 N N . PRO A 1 90 ? 15.635 -23.065 18.428 1.00 45.75 90 PRO A N 1
ATOM 712 C CA . PRO A 1 90 ? 14.210 -22.862 18.239 1.00 45.75 90 PRO A CA 1
ATOM 713 C C . PRO A 1 90 ? 13.810 -21.594 18.988 1.00 45.75 90 PRO A C 1
ATOM 715 O O . PRO A 1 90 ? 13.857 -21.548 20.218 1.00 45.75 90 PRO A O 1
ATOM 718 N N . VAL A 1 91 ? 13.482 -20.547 18.235 1.00 47.44 91 VAL A N 1
ATOM 719 C CA . VAL A 1 91 ? 12.844 -19.360 18.786 1.00 47.44 91 VAL A CA 1
ATOM 720 C C . VAL A 1 91 ? 11.489 -19.852 19.267 1.00 47.44 91 VAL A C 1
ATOM 722 O O . VAL A 1 91 ? 10.664 -20.302 18.472 1.00 47.44 91 VAL A O 1
ATOM 725 N N . GLN A 1 92 ? 11.298 -19.873 20.585 1.00 46.62 92 GLN A N 1
ATOM 726 C CA . GLN A 1 92 ? 9.983 -20.106 21.162 1.00 46.62 92 GLN A CA 1
ATOM 727 C C . GLN A 1 92 ? 9.042 -19.067 20.551 1.00 46.62 92 GLN A C 1
ATOM 729 O O . GLN A 1 92 ? 9.330 -17.874 20.634 1.00 46.62 92 GLN A O 1
ATOM 734 N N . LYS A 1 93 ? 7.956 -19.525 19.909 1.00 43.81 93 LYS A N 1
ATOM 735 C CA . LYS A 1 93 ? 6.840 -18.665 19.502 1.00 43.81 93 LYS A CA 1
ATOM 736 C C . LYS A 1 93 ? 6.487 -17.759 20.686 1.00 43.81 93 LYS A C 1
ATOM 738 O O . LYS A 1 93 ? 6.111 -18.295 21.735 1.00 43.81 93 LYS A O 1
ATOM 743 N N . PRO A 1 94 ? 6.578 -16.429 20.552 1.00 40.41 94 PRO A N 1
ATOM 744 C CA . PRO A 1 94 ? 5.878 -15.549 21.461 1.00 40.41 94 PRO A CA 1
ATOM 745 C C . PRO A 1 94 ? 4.386 -15.877 21.376 1.00 40.41 94 PRO A C 1
ATOM 747 O O . PRO A 1 94 ? 3.854 -16.235 20.326 1.00 40.41 94 PRO A O 1
ATOM 750 N N . LYS A 1 95 ? 3.742 -15.839 22.534 1.00 39.88 95 LYS A N 1
ATOM 751 C CA . LYS A 1 95 ? 2.323 -16.101 22.755 1.00 39.88 95 LYS A CA 1
ATOM 752 C C . LYS A 1 95 ? 1.489 -15.276 21.757 1.00 39.88 95 LYS A C 1
ATOM 754 O O . LYS A 1 95 ? 1.561 -14.054 21.765 1.00 39.88 95 LYS A O 1
ATOM 759 N N . GLU A 1 96 ? 0.701 -15.957 20.928 1.00 48.38 96 GLU A N 1
ATOM 760 C CA . GLU A 1 96 ? -0.024 -15.443 19.744 1.00 48.38 96 GLU A CA 1
ATOM 761 C C . GLU A 1 96 ? -1.058 -14.326 20.035 1.00 48.38 96 GLU A C 1
ATOM 763 O O . GLU A 1 96 ? -1.673 -13.792 19.118 1.00 48.38 96 GLU A O 1
ATOM 768 N N . GLU A 1 97 ? -1.242 -13.935 21.299 1.00 46.53 97 GLU A N 1
ATOM 769 C CA . GLU A 1 97 ? -2.184 -12.891 21.722 1.00 46.53 97 GLU A CA 1
ATOM 770 C C . GLU A 1 97 ? -1.530 -11.518 21.980 1.00 46.53 97 GLU A C 1
ATOM 772 O O . GLU A 1 97 ? -2.233 -10.507 21.936 1.00 46.53 97 GLU A O 1
ATOM 777 N N . ASP A 1 98 ? -0.204 -11.446 22.168 1.00 48.34 98 ASP A N 1
ATOM 778 C CA . ASP A 1 98 ? 0.527 -10.173 22.358 1.00 48.34 98 ASP A CA 1
ATOM 779 C C . ASP A 1 98 ? 1.168 -9.627 21.062 1.00 48.34 98 ASP A C 1
ATOM 781 O O . ASP A 1 98 ? 1.626 -8.487 21.032 1.00 48.34 98 ASP A O 1
ATOM 785 N N . ASP A 1 99 ? 1.153 -10.403 19.971 1.00 58.81 99 ASP A N 1
ATOM 786 C CA . ASP A 1 99 ? 1.874 -10.116 18.712 1.00 58.81 99 ASP A CA 1
ATOM 787 C C . ASP A 1 99 ? 0.980 -9.510 17.603 1.00 58.81 99 ASP A C 1
ATOM 789 O O . ASP A 1 99 ? 1.320 -9.476 16.420 1.00 58.81 99 ASP A O 1
ATOM 793 N N . MET A 1 100 ? -0.222 -9.049 17.962 1.00 68.69 100 MET A N 1
ATOM 794 C CA . MET A 1 100 ? -1.158 -8.454 17.005 1.00 68.69 100 MET A CA 1
ATOM 795 C C . MET A 1 100 ? -0.807 -6.989 16.742 1.00 68.69 100 MET A C 1
ATOM 797 O O . MET A 1 100 ? -0.680 -6.199 17.682 1.00 68.69 100 MET A O 1
ATOM 801 N N . LEU A 1 101 ? -0.723 -6.604 15.463 1.00 81.69 101 LEU A N 1
ATOM 802 C CA . LEU A 1 101 ? -0.405 -5.232 15.066 1.00 81.69 101 LEU A CA 1
ATOM 803 C C . LEU A 1 101 ? -1.338 -4.233 15.756 1.00 81.69 101 LEU A C 1
ATOM 805 O O . LEU A 1 101 ? -2.560 -4.389 15.777 1.00 81.69 101 LEU A O 1
ATOM 809 N N . GLY A 1 102 ? -0.759 -3.168 16.309 1.00 84.88 102 GLY A N 1
ATOM 810 C CA . GLY A 1 102 ? -1.549 -2.103 16.921 1.00 84.88 102 GLY A CA 1
ATOM 811 C C . GLY A 1 102 ? -2.426 -1.393 15.889 1.00 84.88 102 GLY A C 1
ATOM 812 O O . GLY A 1 102 ? -3.625 -1.230 16.110 1.00 84.88 102 GLY A O 1
ATOM 813 N N . LYS A 1 103 ? -1.834 -1.013 14.749 1.00 91.19 103 LYS A N 1
ATOM 814 C CA . LYS A 1 103 ? -2.495 -0.281 13.663 1.00 91.19 103 LYS A CA 1
ATOM 815 C C . LYS A 1 103 ? -2.139 -0.881 12.310 1.00 91.19 103 LYS A C 1
ATOM 817 O O . LYS A 1 103 ? -0.992 -1.265 12.097 1.00 91.19 103 LYS A O 1
ATOM 822 N N . ALA A 1 104 ? -3.095 -0.898 11.393 1.00 93.31 104 ALA A N 1
ATOM 823 C CA . ALA A 1 104 ? -2.862 -1.222 9.992 1.00 93.31 104 ALA A CA 1
ATOM 824 C C . ALA A 1 104 ? -3.754 -0.371 9.085 1.00 93.31 104 ALA A C 1
ATOM 826 O O . ALA A 1 104 ? -4.810 0.111 9.502 1.00 93.31 104 ALA A O 1
ATOM 827 N N . ILE A 1 105 ? -3.334 -0.200 7.837 1.00 93.75 105 ILE A N 1
ATOM 828 C CA . ILE A 1 105 ? -4.090 0.506 6.805 1.00 93.75 105 ILE A CA 1
ATOM 829 C C . ILE A 1 105 ? -4.489 -0.501 5.734 1.00 93.75 105 ILE A C 1
ATOM 831 O O . ILE A 1 105 ? -3.699 -1.367 5.365 1.00 93.75 105 ILE A O 1
ATOM 835 N N . VAL A 1 106 ? -5.715 -0.403 5.236 1.00 94.44 106 VAL A N 1
ATOM 836 C CA . VAL A 1 106 ? -6.242 -1.265 4.179 1.00 94.44 106 VAL A CA 1
ATOM 837 C C . VAL A 1 106 ? -6.696 -0.407 3.019 1.00 94.44 106 VAL A C 1
ATOM 839 O O . VAL A 1 106 ? -7.485 0.514 3.210 1.00 94.44 106 VAL A O 1
ATOM 842 N N . ILE A 1 107 ? -6.237 -0.753 1.820 1.00 93.50 107 ILE A N 1
ATOM 843 C CA . ILE A 1 107 ? -6.673 -0.124 0.572 1.00 93.50 107 ILE A CA 1
ATOM 844 C C . ILE A 1 107 ? -7.488 -1.100 -0.268 1.00 93.50 107 ILE A C 1
ATOM 846 O O . ILE A 1 107 ? -7.203 -2.304 -0.308 1.00 93.50 107 ILE A O 1
ATOM 850 N N . ASN A 1 108 ? -8.513 -0.587 -0.947 1.00 83.12 108 ASN A N 1
ATOM 851 C CA . ASN A 1 108 ? -9.355 -1.399 -1.823 1.00 83.12 108 ASN A CA 1
ATOM 852 C C . ASN A 1 108 ? -8.695 -1.628 -3.192 1.00 83.12 108 ASN A C 1
ATOM 854 O O . ASN A 1 108 ? -8.780 -2.727 -3.739 1.00 83.12 108 ASN A O 1
ATOM 858 N N . GLY A 1 109 ? -8.002 -0.616 -3.715 1.00 80.81 109 GLY A N 1
ATOM 859 C CA . GLY A 1 109 ? -7.218 -0.710 -4.941 1.00 80.81 109 GLY A CA 1
ATOM 860 C C . GLY A 1 109 ? -5.937 0.114 -4.867 1.00 80.81 109 GLY A C 1
ATOM 861 O O . GLY A 1 109 ? -5.780 0.983 -4.015 1.00 80.81 109 GLY A O 1
ATOM 862 N N . PHE A 1 110 ? -5.014 -0.141 -5.795 1.00 85.81 110 PHE A N 1
ATOM 863 C CA . PHE A 1 110 ? -3.731 0.568 -5.846 1.00 85.81 110 PHE A CA 1
ATOM 864 C C . PHE A 1 110 ? -3.885 2.078 -6.098 1.00 85.81 110 PHE A C 1
ATOM 866 O O . PHE A 1 110 ? -3.025 2.862 -5.716 1.00 85.81 110 PHE A O 1
ATOM 873 N N . ALA A 1 111 ? -5.008 2.506 -6.684 1.00 82.62 111 ALA A N 1
ATOM 874 C CA . ALA A 1 111 ? -5.315 3.920 -6.897 1.00 82.62 111 ALA A CA 1
ATOM 875 C C . ALA A 1 111 ? -5.387 4.735 -5.590 1.00 82.62 111 ALA A C 1
ATOM 877 O O . ALA A 1 111 ? -5.136 5.937 -5.620 1.00 82.62 111 ALA A O 1
ATOM 878 N N . ASP A 1 112 ? -5.684 4.085 -4.462 1.00 84.56 112 ASP A N 1
ATOM 879 C CA . ASP A 1 112 ? -5.771 4.722 -3.145 1.00 84.56 112 ASP A CA 1
AT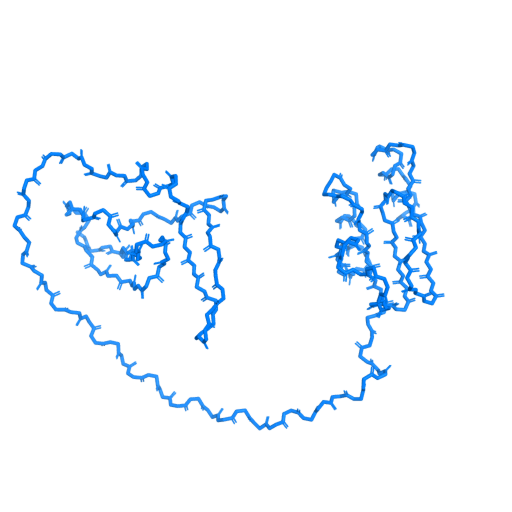OM 880 C C . ASP A 1 112 ? -4.408 4.771 -2.428 1.00 84.56 112 ASP A C 1
ATOM 882 O O . ASP A 1 112 ? -4.273 5.408 -1.380 1.00 84.56 112 ASP A O 1
ATOM 886 N N . PHE A 1 113 ? -3.376 4.125 -2.991 1.00 90.00 113 PHE A N 1
ATOM 887 C CA . PHE A 1 113 ? -2.045 4.038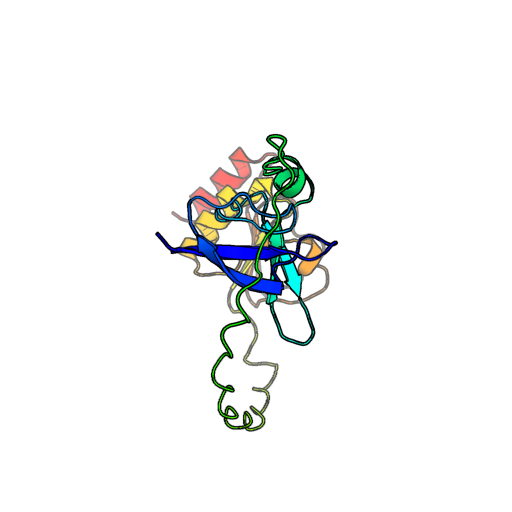 -2.391 1.00 90.00 113 PHE A CA 1
ATOM 888 C C . PHE A 1 113 ? -1.416 5.410 -2.102 1.00 90.00 113 PHE A C 1
ATOM 890 O O . PHE A 1 113 ? -0.938 5.579 -0.985 1.00 90.00 113 PHE A O 1
ATOM 897 N N . PRO A 1 114 ? -1.467 6.423 -2.995 1.00 89.06 114 PRO A N 1
ATOM 898 C CA . PRO A 1 114 ? -0.868 7.728 -2.699 1.00 89.06 114 PRO A CA 1
ATOM 899 C C . PRO A 1 114 ? -1.469 8.415 -1.462 1.00 89.06 114 PRO A C 1
ATOM 901 O O . PRO A 1 114 ? -0.758 9.060 -0.692 1.00 89.06 114 PRO A O 1
ATOM 904 N N . ALA A 1 115 ? -2.778 8.260 -1.232 1.00 86.88 115 ALA A N 1
ATOM 905 C CA . ALA A 1 115 ? -3.423 8.776 -0.025 1.00 86.88 115 ALA A CA 1
ATOM 906 C C . ALA A 1 115 ? -3.038 7.935 1.205 1.00 86.88 115 ALA A C 1
ATOM 908 O O . ALA A 1 115 ? -2.693 8.478 2.257 1.00 86.88 115 ALA A O 1
ATOM 909 N N . ALA A 1 116 ? -3.049 6.608 1.064 1.00 91.62 116 ALA A N 1
ATOM 910 C CA . ALA A 1 116 ? -2.729 5.677 2.140 1.00 91.62 116 ALA A CA 1
ATOM 911 C C . ALA A 1 116 ? -1.259 5.737 2.589 1.00 91.62 116 ALA A C 1
ATOM 913 O O . ALA A 1 116 ? -0.989 5.593 3.778 1.00 91.62 116 ALA A O 1
ATOM 914 N N . GLU A 1 117 ? -0.315 5.991 1.682 1.00 91.69 117 GLU A N 1
ATOM 915 C CA . GLU A 1 117 ? 1.114 6.121 1.984 1.00 91.69 117 GLU A CA 1
ATOM 916 C C . GLU A 1 117 ? 1.367 7.269 2.960 1.00 91.69 117 GLU A C 1
ATOM 918 O O . GLU A 1 117 ? 2.033 7.096 3.982 1.00 91.69 117 GLU A O 1
ATOM 923 N N . ARG A 1 118 ? 0.749 8.427 2.716 1.00 88.25 118 ARG A N 1
ATOM 924 C CA . ARG A 1 118 ? 0.854 9.569 3.628 1.00 88.25 118 ARG A CA 1
ATOM 925 C C . ARG A 1 118 ? 0.331 9.227 5.026 1.00 88.25 118 ARG A C 1
ATOM 927 O O . ARG A 1 118 ? 0.948 9.609 6.023 1.00 88.25 118 ARG A O 1
ATOM 934 N N . LEU A 1 119 ? -0.783 8.500 5.109 1.00 90.12 119 LEU A N 1
ATOM 935 C CA . LEU A 1 119 ? -1.334 8.020 6.377 1.00 90.12 119 LEU A CA 1
ATOM 936 C C . LEU A 1 119 ? -0.394 7.011 7.058 1.00 90.12 119 LEU A C 1
ATOM 938 O O . LEU A 1 119 ? -0.175 7.097 8.266 1.00 90.12 119 LEU A O 1
ATOM 942 N N . ALA A 1 120 ? 0.204 6.101 6.287 1.00 92.62 120 ALA A N 1
ATOM 943 C CA . ALA A 1 120 ? 1.132 5.082 6.770 1.00 92.62 120 ALA A CA 1
ATOM 944 C C . ALA A 1 120 ? 2.392 5.686 7.382 1.00 92.62 120 ALA A C 1
ATOM 946 O O . ALA A 1 120 ? 2.799 5.269 8.467 1.00 92.62 120 ALA A O 1
ATOM 947 N N . LEU A 1 121 ? 2.960 6.709 6.743 1.00 89.75 121 LEU A N 1
ATOM 948 C CA . LEU A 1 121 ? 4.132 7.421 7.254 1.00 89.75 121 LEU A CA 1
ATOM 949 C C . LEU A 1 121 ? 3.847 8.115 8.594 1.00 89.75 121 LEU A C 1
ATOM 951 O O . LEU A 1 121 ? 4.681 8.071 9.497 1.00 89.75 121 LEU A O 1
ATOM 955 N N . ASN A 1 122 ? 2.659 8.705 8.753 1.00 89.31 122 ASN A N 1
ATOM 956 C CA . ASN A 1 122 ? 2.266 9.377 9.995 1.00 89.31 122 ASN A CA 1
ATOM 957 C C . ASN A 1 122 ? 1.958 8.383 11.122 1.00 89.31 122 ASN A C 1
ATOM 959 O O . ASN A 1 122 ? 2.417 8.552 12.251 1.00 89.31 122 ASN A O 1
ATOM 963 N N . LEU A 1 123 ? 1.197 7.329 10.820 1.00 86.88 123 LEU A N 1
ATOM 964 C CA . LEU A 1 123 ? 0.792 6.329 11.810 1.00 86.88 123 LEU A CA 1
ATOM 965 C C . LEU A 1 123 ? 1.862 5.266 12.080 1.00 86.88 123 LEU A C 1
ATOM 967 O O . LEU A 1 123 ? 1.694 4.481 13.014 1.00 86.88 123 LEU A O 1
ATOM 971 N N . LYS A 1 124 ? 2.935 5.232 11.277 1.00 88.75 124 LYS A N 1
ATOM 972 C CA . LYS A 1 124 ? 3.953 4.168 11.255 1.00 88.75 124 LYS A CA 1
ATOM 973 C C . LYS A 1 124 ? 3.309 2.783 11.157 1.00 88.75 124 LYS A C 1
ATOM 975 O O . LYS A 1 124 ? 3.661 1.864 11.893 1.00 88.75 124 LYS A O 1
ATOM 980 N N . ALA A 1 125 ? 2.321 2.669 10.274 1.00 90.62 125 ALA A N 1
ATOM 981 C CA . ALA A 1 125 ? 1.485 1.485 10.130 1.00 90.62 125 ALA A CA 1
ATOM 982 C C . ALA A 1 125 ? 1.662 0.854 8.739 1.00 90.62 125 ALA A C 1
ATOM 984 O O . ALA A 1 125 ? 1.764 1.586 7.754 1.00 90.62 125 ALA A O 1
ATOM 985 N N . PRO A 1 126 ? 1.674 -0.487 8.632 1.00 92.31 126 PRO A N 1
ATOM 986 C CA . PRO A 1 126 ? 1.748 -1.171 7.346 1.00 92.31 126 PRO A CA 1
ATOM 987 C C . PRO A 1 126 ? 0.460 -0.997 6.531 1.00 92.31 126 PRO A C 1
ATOM 989 O O . PRO A 1 126 ? -0.636 -0.880 7.090 1.00 92.31 126 PRO A O 1
ATOM 992 N N . ILE A 1 127 ? 0.601 -1.035 5.204 1.00 93.44 127 ILE A N 1
ATOM 993 C CA . ILE A 1 127 ? -0.509 -1.015 4.245 1.00 93.44 127 ILE A CA 1
ATOM 994 C C . ILE A 1 127 ? -0.748 -2.432 3.727 1.00 93.44 127 ILE A C 1
ATOM 996 O O . ILE A 1 127 ? 0.178 -3.104 3.274 1.00 93.44 127 ILE A O 1
ATOM 1000 N N . TYR A 1 128 ? -2.004 -2.858 3.738 1.00 92.31 128 TYR A N 1
ATOM 1001 C CA . TYR A 1 128 ? -2.456 -4.114 3.163 1.00 92.31 128 TYR A CA 1
ATOM 1002 C C . TYR A 1 128 ? -3.468 -3.878 2.046 1.00 92.31 128 TYR A C 1
ATOM 1004 O O . TYR A 1 128 ? -4.285 -2.959 2.089 1.00 92.31 128 TYR A O 1
ATOM 1012 N N . LEU A 1 129 ? -3.460 -4.771 1.061 1.00 90.06 129 LEU A N 1
ATOM 1013 C CA . LEU A 1 129 ? -4.545 -4.859 0.093 1.00 90.06 129 LEU A CA 1
ATOM 1014 C C . LEU A 1 129 ? -5.754 -5.534 0.742 1.00 90.06 129 LEU A C 1
ATOM 1016 O O . LEU A 1 129 ? -5.615 -6.518 1.469 1.00 90.06 129 LEU A O 1
ATOM 1020 N N . 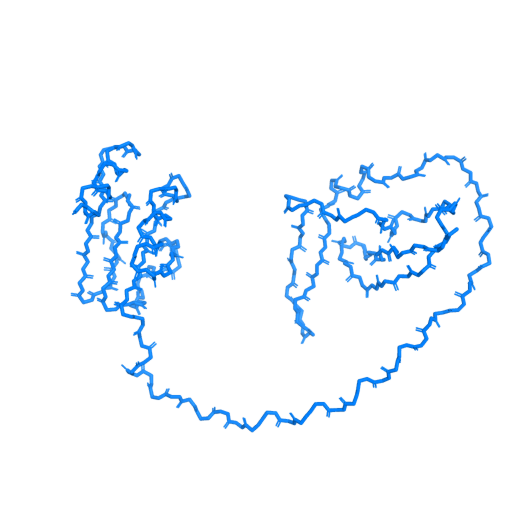ARG A 1 130 ? -6.966 -5.069 0.433 1.00 87.38 130 ARG A N 1
ATOM 1021 C CA . ARG A 1 130 ? -8.207 -5.650 0.973 1.00 87.38 130 ARG A CA 1
ATOM 1022 C C . ARG A 1 130 ? -8.317 -7.162 0.752 1.00 87.38 130 ARG A C 1
ATOM 1024 O O . ARG A 1 130 ? -8.847 -7.873 1.605 1.00 87.38 130 ARG A O 1
ATOM 1031 N N . SER A 1 131 ? -7.796 -7.660 -0.368 1.00 85.06 131 SER A N 1
ATOM 1032 C CA . SER A 1 131 ? -7.782 -9.087 -0.706 1.00 85.06 131 SER A CA 1
ATOM 1033 C C . SER A 1 131 ? -7.003 -9.946 0.295 1.00 85.06 131 SER A C 1
ATOM 1035 O O . SER A 1 131 ? -7.346 -11.113 0.467 1.00 85.06 131 SER A O 1
ATOM 1037 N N . THR A 1 132 ? -6.000 -9.395 0.985 1.00 83.62 132 THR A N 1
ATOM 1038 C CA . THR A 1 132 ? -5.149 -10.158 1.912 1.00 83.62 132 THR A CA 1
ATOM 1039 C C . THR A 1 132 ? -5.695 -10.193 3.341 1.00 83.62 132 THR A C 1
ATOM 1041 O O . THR A 1 132 ? -5.358 -11.100 4.104 1.00 83.62 132 THR A O 1
ATOM 1044 N N . VAL A 1 133 ? -6.572 -9.247 3.692 1.00 83.62 133 VAL A N 1
ATOM 1045 C CA . VAL A 1 133 ? -7.116 -9.068 5.052 1.00 83.62 133 VAL A CA 1
ATOM 1046 C C . VAL A 1 133 ? -8.567 -9.526 5.204 1.00 83.62 133 VAL A C 1
ATOM 1048 O O . VAL A 1 133 ? -9.087 -9.578 6.317 1.00 83.62 133 VAL A O 1
ATOM 1051 N N . LYS A 1 134 ? -9.254 -9.855 4.105 1.00 79.56 134 LYS A N 1
ATOM 1052 C CA . LYS A 1 134 ? -10.672 -10.232 4.131 1.00 79.56 134 LYS A CA 1
ATOM 1053 C C . LYS A 1 134 ? -10.905 -11.429 5.062 1.00 79.56 134 LYS A C 1
ATOM 1055 O O . LYS A 1 134 ? -10.330 -12.497 4.867 1.00 79.56 134 LYS A O 1
ATOM 1060 N N . GLY A 1 135 ? -11.767 -11.245 6.065 1.00 74.69 135 GLY A N 1
ATOM 1061 C CA . GLY A 1 135 ? -12.102 -12.284 7.047 1.00 74.69 135 GLY A CA 1
ATOM 1062 C C . GLY A 1 135 ? -11.008 -12.586 8.079 1.00 74.69 135 GLY A C 1
ATOM 1063 O O . GLY A 1 135 ? -11.151 -13.545 8.833 1.00 74.69 135 GLY A O 1
ATOM 1064 N N . LYS A 1 136 ? -9.933 -11.789 8.137 1.00 80.88 136 LYS A N 1
ATOM 1065 C CA . LYS A 1 136 ? -8.851 -11.937 9.118 1.00 80.88 136 LYS A CA 1
ATOM 1066 C C . LYS A 1 136 ? -8.699 -10.662 9.935 1.00 80.88 136 LYS A C 1
ATOM 1068 O O . LYS A 1 136 ? -8.671 -9.563 9.388 1.00 80.88 136 LYS A O 1
ATOM 1073 N N . LYS A 1 137 ? -8.538 -10.820 11.247 1.00 83.81 137 LYS A N 1
ATOM 1074 C CA . LYS A 1 137 ? -8.165 -9.718 12.129 1.00 83.81 137 LYS A CA 1
ATOM 1075 C C . LYS A 1 137 ? -6.650 -9.553 12.097 1.00 83.81 137 LYS A C 1
ATOM 1077 O O . LYS A 1 137 ? -5.932 -10.372 12.657 1.00 83.81 137 LYS A O 1
ATOM 1082 N N . VAL A 1 138 ? -6.180 -8.524 11.397 1.00 84.50 138 VAL A N 1
ATOM 1083 C CA . VAL A 1 138 ? -4.738 -8.266 11.220 1.00 84.50 138 VAL A CA 1
ATOM 1084 C C . VAL A 1 138 ? -4.183 -7.222 12.183 1.00 84.50 138 VAL A C 1
ATOM 1086 O O . VAL A 1 138 ? -2.988 -7.230 12.451 1.00 84.50 138 VAL A O 1
ATOM 1089 N N . ALA A 1 139 ? -5.034 -6.343 12.715 1.00 87.75 139 ALA A N 1
ATOM 1090 C CA . ALA A 1 139 ? -4.646 -5.326 13.684 1.00 87.75 139 ALA A CA 1
ATOM 1091 C C . ALA A 1 139 ? -5.790 -5.000 14.654 1.00 87.75 139 ALA A C 1
ATOM 1093 O O . ALA A 1 139 ? -6.961 -5.271 14.366 1.00 87.75 139 ALA A O 1
ATOM 1094 N N . LYS A 1 140 ? -5.444 -4.389 15.793 1.00 87.25 140 LYS A N 1
ATOM 1095 C CA . LYS A 1 140 ? -6.414 -3.860 16.768 1.00 87.25 140 LYS A CA 1
ATOM 1096 C C . LYS A 1 140 ? -7.198 -2.694 16.157 1.00 87.25 140 LYS A C 1
ATOM 1098 O O . LYS A 1 140 ? -8.428 -2.700 16.164 1.00 87.25 140 LYS A O 1
ATOM 1103 N N . GLU A 1 141 ? -6.493 -1.736 15.557 1.00 91.38 141 GLU A N 1
ATOM 1104 C CA . GLU A 1 141 ? -7.083 -0.604 14.840 1.00 91.38 141 GLU A CA 1
ATOM 1105 C C . GLU A 1 141 ? -6.781 -0.679 13.337 1.00 91.38 141 GLU A C 1
ATOM 1107 O O . GLU A 1 141 ? -5.634 -0.844 12.916 1.00 91.38 141 GLU A O 1
ATOM 1112 N N . LEU A 1 142 ? -7.820 -0.546 12.519 1.00 93.50 142 LEU A N 1
ATOM 1113 C CA . LEU A 1 142 ? -7.744 -0.612 11.065 1.00 93.50 142 LEU A CA 1
ATOM 1114 C C . LEU A 1 142 ? -8.271 0.675 10.434 1.00 93.50 142 LEU A C 1
ATOM 1116 O O . LEU A 1 142 ? -9.367 1.135 10.749 1.00 93.50 142 LEU A O 1
ATOM 1120 N N . TYR A 1 143 ? -7.499 1.223 9.503 1.00 94.69 143 TYR A N 1
ATOM 1121 C CA . TYR A 1 143 ? -7.865 2.395 8.716 1.00 94.69 143 TYR A CA 1
ATOM 1122 C C . TYR A 1 143 ? -8.148 1.953 7.288 1.00 94.69 143 TYR A C 1
ATOM 1124 O O . TYR A 1 143 ? -7.249 1.485 6.595 1.00 94.69 143 TYR A O 1
ATOM 1132 N N . VAL A 1 144 ? -9.393 2.067 6.846 1.00 93.69 144 VAL A N 1
ATOM 1133 C CA . VAL A 1 144 ? -9.783 1.723 5.477 1.00 93.69 144 VAL A CA 1
ATOM 1134 C C . VAL A 1 144 ? -9.693 2.985 4.633 1.00 93.69 144 VAL A C 1
ATOM 1136 O O . VAL A 1 144 ? -10.431 3.931 4.895 1.00 93.69 144 VAL A O 1
ATOM 1139 N N . VAL A 1 145 ? -8.798 3.001 3.649 1.00 92.38 145 VAL A N 1
ATOM 1140 C CA . VAL A 1 145 ? -8.605 4.128 2.731 1.00 92.38 145 VAL A CA 1
ATOM 1141 C C . VAL A 1 145 ? -9.185 3.756 1.372 1.00 92.38 145 VAL A C 1
ATOM 1143 O O . VAL A 1 145 ? -8.671 2.865 0.692 1.00 92.38 145 VAL A O 1
ATOM 1146 N N . GLY A 1 146 ? -10.272 4.435 1.009 1.00 87.62 146 GLY A N 1
ATOM 1147 C CA . GLY A 1 146 ? -11.031 4.167 -0.210 1.00 87.62 146 GLY A CA 1
ATOM 1148 C C . GLY A 1 146 ? -11.984 2.966 -0.107 1.00 87.62 146 GLY A C 1
ATOM 1149 O O . GLY A 1 146 ? -11.714 1.946 0.536 1.00 87.62 146 GLY A O 1
ATOM 1150 N N . GLY A 1 147 ? -13.132 3.080 -0.772 1.00 87.31 147 GLY A N 1
ATOM 1151 C CA . GLY A 1 147 ? -14.153 2.037 -0.831 1.00 87.31 147 GLY A CA 1
ATOM 1152 C C . GLY A 1 147 ? -14.990 1.925 0.447 1.00 87.31 147 GLY A C 1
ATOM 1153 O O . GLY A 1 147 ? -15.496 2.911 0.974 1.00 87.31 147 GLY A O 1
ATOM 1154 N N . THR A 1 148 ? -15.204 0.694 0.922 1.00 87.75 148 THR A N 1
ATOM 1155 C CA . THR A 1 148 ? -16.128 0.404 2.032 1.00 87.75 148 THR A CA 1
ATOM 1156 C C . THR A 1 148 ? -15.464 -0.418 3.127 1.00 87.75 148 THR A C 1
ATOM 1158 O O . THR A 1 148 ? -14.496 -1.141 2.890 1.00 87.75 148 THR A O 1
ATOM 1161 N N . LYS A 1 149 ? -16.035 -0.369 4.334 1.00 87.44 149 LYS A N 1
ATOM 1162 C CA . LYS A 1 149 ? -15.593 -1.168 5.490 1.00 87.44 149 LYS A CA 1
ATOM 1163 C C . LYS A 1 149 ? -16.097 -2.620 5.487 1.00 87.44 149 LYS A C 1
ATOM 1165 O O . LYS A 1 149 ? -15.838 -3.360 6.431 1.00 87.44 149 LYS A O 1
ATOM 1170 N N . ASP A 1 150 ? -16.823 -3.040 4.452 1.00 86.25 150 ASP A N 1
ATOM 1171 C CA . ASP A 1 150 ? -17.504 -4.339 4.446 1.00 86.25 150 ASP A CA 1
ATOM 1172 C C . ASP A 1 150 ? -16.511 -5.509 4.480 1.00 86.25 150 ASP A C 1
ATOM 1174 O O . ASP A 1 150 ? -15.532 -5.547 3.728 1.00 86.25 150 ASP A O 1
ATOM 1178 N N . GLY A 1 151 ? -16.760 -6.489 5.348 1.00 81.38 151 GLY A N 1
ATOM 1179 C CA . GLY A 1 151 ? -15.904 -7.673 5.482 1.00 81.38 151 GLY A CA 1
ATOM 1180 C C . GLY A 1 151 ? -14.532 -7.421 6.125 1.00 81.38 151 GLY A C 1
ATOM 1181 O O . GLY A 1 151 ? -13.690 -8.322 6.105 1.00 81.38 151 GLY A O 1
ATOM 1182 N N . ILE A 1 152 ? -14.303 -6.228 6.685 1.00 87.56 152 ILE A N 1
ATOM 1183 C CA . ILE A 1 152 ? -13.126 -5.906 7.499 1.00 87.56 152 ILE A CA 1
ATOM 1184 C C . ILE A 1 152 ? -13.408 -6.270 8.959 1.00 87.56 152 ILE A C 1
ATOM 1186 O O . ILE A 1 152 ? -14.463 -5.934 9.493 1.00 87.56 152 ILE A O 1
ATOM 1190 N N . VAL A 1 153 ?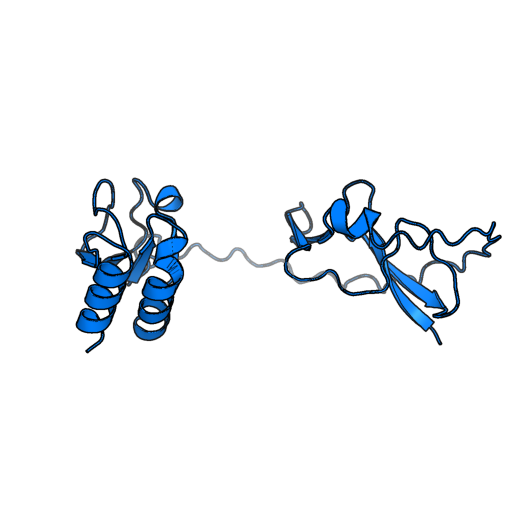 -12.456 -6.948 9.605 1.00 83.25 153 VAL A N 1
ATOM 1191 C CA . VAL A 1 153 ? -12.566 -7.397 11.000 1.00 83.25 153 VAL A CA 1
ATOM 1192 C C . VAL A 1 153 ? -11.446 -6.757 11.822 1.00 83.25 153 VAL A C 1
ATOM 1194 O O . VAL A 1 153 ? -10.274 -7.050 11.600 1.00 83.25 153 VAL A O 1
ATOM 1197 N N . ALA A 1 154 ? -11.804 -5.877 12.760 1.00 86.00 154 ALA A N 1
ATOM 1198 C CA . ALA A 1 154 ? -10.889 -5.187 13.678 1.00 86.00 154 ALA A CA 1
ATOM 1199 C C . ALA A 1 154 ? -11.623 -4.783 14.964 1.00 86.00 154 ALA A C 1
ATOM 1201 O O . ALA A 1 154 ? -12.852 -4.706 14.951 1.00 86.00 154 ALA A O 1
ATOM 1202 N N . ASP A 1 155 ? -10.894 -4.457 16.038 1.00 86.62 155 ASP A N 1
ATOM 1203 C CA . ASP A 1 155 ? -11.523 -3.905 17.254 1.00 86.62 155 ASP A CA 1
ATOM 1204 C C . ASP A 1 155 ? -12.036 -2.486 17.010 1.00 86.62 155 ASP A C 1
ATOM 1206 O O . ASP A 1 155 ? -13.088 -2.090 17.510 1.00 86.62 155 ASP A O 1
ATOM 1210 N N . LYS A 1 156 ? -11.300 -1.724 16.199 1.00 90.19 156 LYS A N 1
ATOM 1211 C CA . LYS A 1 156 ? -11.687 -0.386 15.770 1.00 90.19 156 LYS A CA 1
ATOM 1212 C C . LYS A 1 156 ? -11.423 -0.218 14.284 1.00 90.19 156 LYS A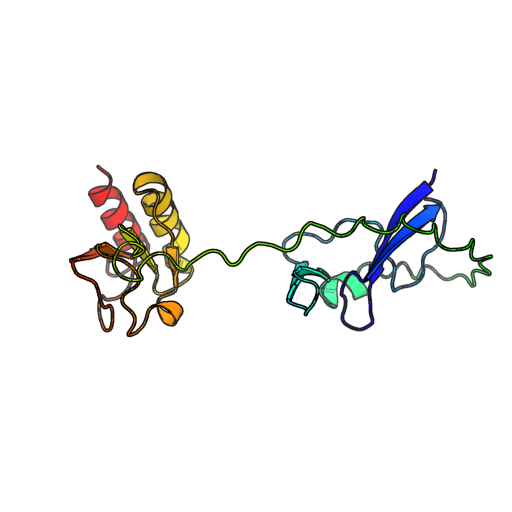 C 1
ATOM 1214 O O . LYS A 1 156 ? -10.318 -0.482 13.818 1.00 90.19 156 LYS A O 1
ATOM 1219 N N . VAL A 1 157 ? -12.433 0.242 13.551 1.00 92.69 157 VAL A N 1
ATOM 1220 C CA . VAL A 1 157 ? -12.331 0.525 12.116 1.00 92.69 157 VAL A CA 1
ATOM 1221 C C . VAL A 1 157 ? -12.646 1.993 11.862 1.00 92.69 157 VAL A C 1
ATOM 1223 O O . VAL A 1 157 ? -13.750 2.449 12.159 1.00 92.69 157 VAL A O 1
ATOM 1226 N N . THR A 1 158 ? -11.693 2.708 11.273 1.00 93.69 158 THR A N 1
ATOM 1227 C CA . THR A 1 158 ? -11.856 4.085 10.796 1.00 93.69 158 THR A CA 1
ATOM 1228 C C . THR A 1 158 ? -11.940 4.057 9.275 1.00 93.69 158 THR A C 1
ATOM 1230 O O . THR A 1 158 ? -11.019 3.581 8.616 1.00 93.69 158 THR A O 1
ATOM 1233 N N . LEU A 1 159 ? -13.043 4.543 8.708 1.00 93.38 159 LEU A N 1
ATOM 1234 C CA . LEU A 1 159 ? -13.221 4.633 7.259 1.00 93.38 159 LEU A CA 1
ATOM 1235 C C . LEU A 1 159 ? -12.838 6.036 6.784 1.00 93.38 159 LEU A C 1
ATOM 1237 O O . LEU A 1 159 ? -13.446 7.014 7.208 1.00 93.38 159 LEU A O 1
ATOM 1241 N N . LEU A 1 160 ? -11.855 6.108 5.894 1.00 92.69 160 LEU A N 1
ATOM 1242 C CA . LEU A 1 160 ? -11.373 7.314 5.231 1.00 92.69 160 LEU A CA 1
ATOM 1243 C C . LEU A 1 160 ? -11.620 7.136 3.730 1.00 92.69 160 LEU A C 1
ATOM 1245 O O . LEU A 1 160 ? -10.756 6.671 2.991 1.00 92.69 160 LEU A O 1
ATOM 1249 N N . SER A 1 161 ? -12.841 7.417 3.286 1.00 91.19 161 SER A N 1
ATOM 1250 C CA . SER A 1 161 ? -13.253 7.251 1.889 1.00 91.19 161 SER A CA 1
ATOM 1251 C C . SER A 1 161 ? -14.204 8.366 1.478 1.00 91.19 161 SER A C 1
ATOM 1253 O O . SER A 1 161 ? -14.970 8.851 2.307 1.00 91.19 161 SER A O 1
ATOM 1255 N N . GLY A 1 162 ? -14.181 8.715 0.193 1.00 85.62 162 GLY A N 1
ATOM 1256 C CA . GLY A 1 162 ? -15.155 9.595 -0.455 1.00 85.62 162 GLY A CA 1
ATOM 1257 C C . GLY A 1 162 ? -15.774 8.960 -1.700 1.00 85.62 162 GLY A C 1
ATOM 1258 O O . GLY A 1 162 ? -15.552 7.773 -1.966 1.00 85.62 162 GLY A O 1
ATOM 1259 N N . ALA A 1 163 ? -16.546 9.742 -2.455 1.00 82.38 163 ALA A N 1
ATOM 1260 C CA . ALA A 1 163 ? -17.141 9.319 -3.724 1.00 82.38 163 ALA A CA 1
ATOM 1261 C C . ALA A 1 163 ? -16.080 9.058 -4.805 1.00 82.38 163 ALA A C 1
ATOM 1263 O O . ALA A 1 163 ? -16.283 8.234 -5.698 1.00 82.38 163 ALA A O 1
ATOM 1264 N N . ASP A 1 164 ? -14.929 9.725 -4.700 1.00 84.75 164 ASP A N 1
ATOM 1265 C CA . ASP A 1 164 ? -13.792 9.542 -5.589 1.00 84.75 164 ASP A CA 1
ATOM 1266 C C . ASP A 1 164 ? -12.437 9.570 -4.849 1.00 84.75 164 ASP A C 1
ATOM 1268 O O . ASP A 1 164 ? -12.340 9.633 -3.616 1.00 84.75 164 ASP A O 1
ATOM 1272 N N . ARG A 1 165 ? -11.356 9.483 -5.633 1.00 79.25 165 ARG A N 1
ATOM 1273 C CA . ARG A 1 165 ? -9.973 9.451 -5.133 1.00 79.25 165 ARG A CA 1
ATOM 1274 C C . ARG A 1 165 ? -9.522 10.775 -4.504 1.00 79.25 165 ARG A C 1
ATOM 1276 O O . ARG A 1 165 ? -8.670 10.760 -3.619 1.00 79.25 165 ARG A O 1
ATOM 1283 N N . PHE A 1 166 ? -10.069 11.907 -4.946 1.00 84.38 166 PHE A N 1
ATOM 1284 C CA . PHE A 1 166 ? -9.725 13.233 -4.430 1.00 84.38 166 PHE A CA 1
ATOM 1285 C C . PHE A 1 166 ? -10.432 13.498 -3.104 1.00 84.38 166 PHE A C 1
ATOM 1287 O O . PHE A 1 166 ? -9.815 14.001 -2.161 1.00 84.38 166 PHE A O 1
ATOM 1294 N N . GLU A 1 167 ? -11.694 13.092 -2.992 1.00 81.50 167 GLU A N 1
ATOM 1295 C CA . GLU A 1 167 ? -12.427 13.133 -1.729 1.00 81.50 167 GLU A CA 1
ATOM 1296 C C . GLU A 1 167 ? -11.809 12.181 -0.697 1.00 81.50 167 GLU A C 1
ATOM 1298 O O . GLU A 1 167 ? -11.616 12.556 0.457 1.00 81.50 167 GLU A O 1
ATOM 1303 N N . THR A 1 168 ? -11.396 10.982 -1.119 1.00 86.00 168 THR A N 1
ATOM 1304 C CA . THR A 1 168 ? -10.661 10.040 -0.257 1.00 86.00 168 THR A CA 1
ATOM 1305 C C . THR A 1 168 ? -9.348 10.649 0.248 1.00 86.00 168 THR A C 1
ATOM 1307 O O . THR A 1 168 ? -9.057 10.596 1.443 1.00 86.00 168 THR A O 1
ATOM 1310 N N . ALA A 1 169 ? -8.571 11.291 -0.631 1.00 85.25 169 ALA A N 1
ATOM 1311 C CA . ALA A 1 169 ? -7.348 11.991 -0.236 1.00 85.25 169 ALA A CA 1
ATOM 1312 C C . ALA A 1 169 ? -7.622 13.174 0.710 1.00 85.25 169 ALA A C 1
ATOM 1314 O O . ALA A 1 169 ? -6.846 13.405 1.638 1.00 85.25 169 ALA A O 1
ATOM 1315 N N . THR A 1 170 ? -8.732 13.890 0.511 1.00 88.69 170 THR A N 1
ATOM 1316 C CA . THR A 1 170 ? -9.183 14.964 1.409 1.00 88.69 170 THR A CA 1
ATOM 1317 C C . THR A 1 170 ? -9.515 14.416 2.793 1.00 88.69 170 THR A C 1
ATOM 1319 O O . THR A 1 170 ? -8.977 14.924 3.772 1.00 88.69 170 THR A O 1
ATOM 1322 N N . ALA A 1 171 ? -10.291 13.332 2.882 1.00 89.25 171 ALA A N 1
ATOM 1323 C CA . ALA A 1 171 ? -10.637 12.688 4.150 1.00 89.25 171 ALA A CA 1
ATOM 1324 C C . ALA A 1 171 ? -9.392 12.214 4.919 1.00 89.25 171 ALA A C 1
ATOM 1326 O O . ALA A 1 171 ? -9.284 12.410 6.131 1.00 89.25 171 ALA A O 1
ATOM 1327 N N . VAL A 1 172 ? -8.406 11.641 4.217 1.00 90.94 172 VAL A N 1
ATOM 1328 C CA . VAL A 1 172 ? -7.106 11.304 4.820 1.00 90.94 172 VAL A CA 1
ATOM 1329 C C . VAL A 1 172 ? -6.366 12.563 5.281 1.00 90.94 172 VAL A C 1
ATOM 1331 O O . VAL A 1 172 ? -5.798 12.582 6.371 1.00 90.94 172 VAL A O 1
ATOM 1334 N N . GLY A 1 173 ? -6.365 13.620 4.469 1.00 89.19 173 GLY A N 1
ATOM 1335 C CA . GLY A 1 173 ? -5.727 14.890 4.802 1.00 89.19 173 GLY A CA 1
ATOM 1336 C C . GLY A 1 173 ? -6.339 15.569 6.026 1.00 89.19 173 GLY A C 1
ATOM 1337 O O . GLY A 1 173 ? -5.599 16.127 6.828 1.00 89.19 173 GLY A O 1
ATOM 1338 N N . GLU A 1 174 ? -7.658 15.509 6.190 1.00 92.19 174 GLU A N 1
ATOM 1339 C CA . GLU A 1 174 ? -8.373 16.026 7.361 1.00 92.19 174 GLU A CA 1
ATOM 1340 C C . GLU A 1 174 ? -8.100 15.207 8.616 1.00 92.19 174 GLU A C 1
ATOM 1342 O O . GLU A 1 174 ? -7.904 15.785 9.678 1.00 92.19 174 GLU A O 1
ATOM 1347 N N . PHE A 1 175 ? -8.012 13.882 8.490 1.00 92.88 175 PHE A N 1
ATOM 1348 C CA . PHE A 1 175 ? -7.663 13.006 9.607 1.00 92.88 175 PHE A CA 1
ATOM 1349 C C . PHE A 1 175 ? -6.248 13.264 10.160 1.00 92.88 175 PHE A C 1
ATOM 1351 O O . PHE A 1 175 ? -5.980 12.996 11.328 1.00 92.88 175 PHE A O 1
ATOM 1358 N N . LEU A 1 176 ? -5.336 13.754 9.316 1.00 88.12 176 LEU A N 1
ATOM 1359 C CA . LEU A 1 176 ? -3.941 14.030 9.673 1.00 88.12 176 LEU A CA 1
ATOM 1360 C C . LEU A 1 176 ? -3.686 15.457 10.188 1.00 88.12 176 LEU A C 1
ATOM 1362 O O . LEU A 1 176 ? -2.537 15.763 10.512 1.00 88.12 176 LEU A O 1
ATOM 1366 N N . LYS A 1 177 ? -4.697 16.332 10.201 1.00 85.94 177 LYS A N 1
ATOM 1367 C CA . LYS A 1 177 ? -4.598 17.678 10.788 1.00 85.94 177 LYS A CA 1
ATOM 1368 C C . LYS A 1 177 ? -4.726 17.616 12.305 1.00 85.94 177 LYS A C 1
ATOM 1370 O O . LYS A 1 177 ? -4.003 18.401 12.955 1.00 85.94 177 LYS A O 1
#